Protein AF-A0A927ZGR2-F1 (afdb_monomer)

Radius of gyration: 15.53 Å; Cα contacts (8 Å, |Δi|>4): 329; chains: 1; bounding box: 38×46×36 Å

Sequence (164 aa):
MMWFKLKVDTVADLHFRVRDYGQNKKGDDWCVIDLAVKSDVIDYGLYNDEALEVYDVAKLEDALEKSLSGQNEEGIKIDPIEPYMVFEVFSKKVIHDIDYGAYMTWQVILWGDDGAPSESTINLSLYREDMEKLLAYLKYAKGEYPMDHPKVQKLIEEDNLYGD

Structure (mmCIF, N/CA/C/O backbone):
data_AF-A0A927ZGR2-F1
#
_entry.id   AF-A0A927ZGR2-F1
#
loop_
_atom_site.group_PDB
_atom_site.id
_atom_site.type_symbol
_atom_site.label_atom_id
_atom_site.label_alt_id
_atom_site.label_comp_id
_atom_site.label_asym_id
_atom_site.label_entity_id
_atom_site.label_seq_id
_atom_site.pdbx_PDB_ins_code
_atom_site.Cartn_x
_atom_site.Cartn_y
_atom_site.Cartn_z
_atom_site.occupancy
_atom_site.B_iso_or_equiv
_atom_site.auth_seq_id
_atom_site.auth_comp_id
_atom_site.auth_asym_id
_atom_site.auth_atom_id
_atom_site.pdbx_PDB_model_num
ATOM 1 N N . MET A 1 1 ? -4.767 -16.312 4.151 1.00 85.50 1 MET A N 1
ATOM 2 C CA . MET A 1 1 ? -4.565 -14.855 4.320 1.00 85.50 1 MET A CA 1
ATOM 3 C C . MET A 1 1 ? -4.810 -14.223 2.969 1.00 85.50 1 MET A C 1
ATOM 5 O O . MET A 1 1 ? -4.199 -14.659 1.995 1.00 85.50 1 MET A O 1
ATOM 9 N N . MET A 1 2 ? -5.719 -13.253 2.918 1.00 94.62 2 MET A N 1
ATOM 10 C CA . MET A 1 2 ? -6.256 -12.712 1.669 1.00 94.62 2 MET A CA 1
ATOM 11 C C . MET A 1 2 ? -5.286 -11.739 0.985 1.00 94.62 2 MET A C 1
ATOM 13 O O . MET A 1 2 ? -4.405 -11.153 1.622 1.00 94.62 2 MET A O 1
ATOM 17 N N . TRP A 1 3 ? -5.475 -11.558 -0.317 1.00 97.19 3 TRP A N 1
ATOM 18 C CA . TRP A 1 3 ? -4.773 -10.582 -1.141 1.00 97.19 3 TRP A CA 1
ATOM 19 C C . TRP A 1 3 ? -5.465 -9.228 -1.111 1.00 97.19 3 TRP A C 1
ATOM 21 O O . TRP A 1 3 ? -6.673 -9.138 -1.321 1.00 97.19 3 TRP A O 1
ATOM 31 N N . PHE A 1 4 ? -4.677 -8.177 -0.946 1.00 97.75 4 PHE A N 1
ATOM 32 C CA . PHE A 1 4 ? -5.070 -6.805 -1.211 1.00 97.75 4 PHE A CA 1
ATOM 33 C C . PHE A 1 4 ? -4.928 -6.489 -2.699 1.00 97.75 4 PHE A C 1
ATOM 35 O O . PHE A 1 4 ? -3.934 -6.868 -3.322 1.00 97.75 4 PHE A O 1
ATOM 42 N N . LYS A 1 5 ? -5.902 -5.778 -3.263 1.00 97.62 5 LYS A N 1
ATOM 43 C CA . LYS A 1 5 ? -5.913 -5.322 -4.655 1.00 97.62 5 LYS A CA 1
ATOM 44 C C . LYS A 1 5 ? -6.231 -3.836 -4.720 1.00 97.62 5 LYS A C 1
ATOM 46 O O . LYS A 1 5 ? -7.206 -3.390 -4.120 1.00 97.62 5 LYS A O 1
ATOM 51 N N . LEU A 1 6 ? -5.478 -3.088 -5.520 1.00 96.81 6 LEU A N 1
ATOM 52 C CA . LEU A 1 6 ? -5.781 -1.701 -5.873 1.00 96.81 6 LEU A CA 1
ATOM 53 C C . LEU A 1 6 ? -5.621 -1.469 -7.370 1.00 96.81 6 LEU A C 1
ATOM 55 O O . LEU A 1 6 ? -4.659 -1.935 -7.976 1.00 96.81 6 LEU A O 1
ATOM 59 N N . LYS A 1 7 ? -6.521 -0.663 -7.938 1.00 95.19 7 LYS A N 1
ATOM 60 C CA . LYS A 1 7 ? -6.336 -0.074 -9.264 1.00 95.19 7 LYS A CA 1
ATOM 61 C C . LYS A 1 7 ? -5.674 1.296 -9.106 1.00 95.19 7 LYS A C 1
ATOM 63 O O . LYS A 1 7 ? -6.356 2.290 -8.887 1.00 95.19 7 LYS A O 1
ATOM 68 N N . VAL A 1 8 ? -4.351 1.341 -9.210 1.00 91.12 8 VAL A N 1
ATOM 69 C CA . VAL A 1 8 ? -3.548 2.557 -9.024 1.00 91.12 8 VAL A CA 1
ATOM 70 C C . VAL A 1 8 ? -3.623 3.430 -10.276 1.00 91.12 8 VAL A C 1
ATOM 72 O O . VAL A 1 8 ? -3.363 2.961 -11.389 1.00 91.12 8 VAL A O 1
ATOM 75 N N . ASP A 1 9 ? -4.008 4.696 -10.092 1.00 83.44 9 ASP A N 1
ATOM 76 C CA . ASP A 1 9 ? -4.136 5.723 -11.139 1.00 83.44 9 ASP A CA 1
ATOM 77 C C . ASP A 1 9 ? -4.967 5.297 -12.359 1.00 83.44 9 ASP A C 1
ATOM 79 O O . ASP A 1 9 ? -4.809 5.843 -13.445 1.00 83.44 9 ASP A O 1
ATOM 83 N N . THR A 1 10 ? -5.856 4.308 -12.216 1.00 82.69 10 THR A N 1
ATOM 84 C CA . THR A 1 10 ? -6.588 3.646 -13.319 1.00 82.69 10 THR A CA 1
ATOM 85 C C . THR A 1 10 ? -5.713 2.909 -14.346 1.00 82.69 10 THR A C 1
ATOM 87 O O . THR A 1 10 ? -6.254 2.265 -15.244 1.00 82.69 10 THR A O 1
ATOM 90 N N . VAL A 1 11 ? -4.384 2.920 -14.190 1.00 88.81 11 VAL A N 1
ATOM 91 C CA . VAL A 1 11 ? -3.422 2.392 -15.175 1.00 88.81 11 VAL A CA 1
ATOM 92 C C . VAL A 1 11 ? -2.842 1.041 -14.758 1.00 88.81 11 VAL A C 1
ATOM 94 O O . VAL A 1 11 ? -2.616 0.189 -15.616 1.00 88.81 11 VAL A O 1
ATOM 97 N N . ALA A 1 12 ? -2.625 0.809 -13.462 1.00 93.50 12 ALA A N 1
ATOM 98 C CA . ALA A 1 12 ? -1.969 -0.402 -12.971 1.00 93.50 12 ALA A CA 1
ATOM 99 C C . ALA A 1 12 ? -2.809 -1.121 -11.911 1.00 93.50 12 ALA A C 1
ATOM 101 O O . ALA A 1 12 ? -3.479 -0.492 -11.099 1.00 93.50 12 ALA A O 1
ATOM 102 N N . ASP A 1 13 ? -2.768 -2.447 -11.925 1.00 96.12 13 ASP A N 1
ATOM 103 C CA . ASP A 1 13 ? -3.288 -3.307 -10.872 1.00 96.12 13 ASP A CA 1
ATOM 104 C C . ASP A 1 13 ? -2.140 -3.684 -9.932 1.00 96.12 13 ASP A C 1
ATOM 106 O O . ASP A 1 13 ? -1.181 -4.354 -10.324 1.00 96.12 13 ASP A O 1
ATOM 110 N N . LEU A 1 14 ? -2.239 -3.225 -8.690 1.00 96.94 14 LEU A N 1
ATOM 111 C CA . LEU A 1 14 ? -1.374 -3.609 -7.585 1.00 96.94 14 LEU A CA 1
ATOM 112 C C . LEU A 1 14 ? -2.053 -4.743 -6.821 1.00 96.94 14 LEU A C 1
ATOM 114 O O . LEU A 1 14 ? -3.178 -4.591 -6.350 1.00 96.94 14 LEU A O 1
ATOM 118 N N . HIS A 1 15 ? -1.341 -5.847 -6.648 1.00 97.50 15 HIS A N 1
ATOM 119 C CA . HIS A 1 15 ? -1.724 -6.947 -5.779 1.00 97.50 15 HIS A CA 1
ATOM 120 C C . HIS A 1 15 ? -0.667 -7.108 -4.700 1.00 97.50 15 HIS A C 1
ATOM 122 O O . HIS A 1 15 ? 0.519 -7.182 -5.005 1.00 97.50 15 HIS A O 1
ATOM 128 N N . PHE A 1 16 ? -1.083 -7.175 -3.445 1.00 96.94 16 PHE A N 1
ATOM 129 C CA . PHE A 1 16 ? -0.169 -7.249 -2.317 1.00 96.94 16 PHE A CA 1
ATOM 130 C C . PHE A 1 16 ? -0.706 -8.197 -1.258 1.00 96.94 16 PHE A C 1
ATOM 132 O O . PHE A 1 16 ? -1.911 -8.256 -1.015 1.00 96.94 16 PHE A O 1
ATOM 139 N N . ARG A 1 17 ? 0.178 -8.950 -0.617 1.00 96.00 17 ARG A N 1
ATOM 140 C CA . ARG A 1 17 ? -0.198 -9.844 0.464 1.00 96.00 17 ARG A CA 1
ATOM 141 C C . ARG A 1 17 ? 0.897 -9.929 1.513 1.00 96.00 17 ARG A C 1
ATOM 143 O O . ARG A 1 17 ? 2.021 -10.276 1.185 1.00 96.00 17 ARG A O 1
ATOM 150 N N . VAL A 1 18 ? 0.537 -9.696 2.772 1.00 94.44 18 VAL A N 1
ATOM 151 C CA . VAL A 1 18 ? 1.372 -9.954 3.952 1.00 94.44 18 VAL A CA 1
ATOM 152 C C . VAL A 1 18 ? 0.915 -11.261 4.589 1.00 94.44 18 VAL A C 1
ATOM 154 O O . VAL A 1 18 ? -0.270 -11.419 4.875 1.00 94.44 18 VAL A O 1
ATOM 157 N N . ARG A 1 19 ? 1.827 -12.206 4.815 1.00 92.00 19 ARG A N 1
ATOM 158 C CA . ARG A 1 19 ? 1.585 -13.490 5.489 1.00 92.00 19 ARG A CA 1
ATOM 159 C C . ARG A 1 19 ? 2.485 -13.631 6.711 1.00 92.00 19 ARG A C 1
ATOM 161 O O . ARG A 1 19 ? 3.538 -13.010 6.795 1.00 92.00 19 ARG A O 1
ATOM 168 N N . ASP A 1 20 ? 2.041 -14.469 7.645 1.00 89.62 20 ASP A N 1
ATOM 169 C CA . ASP A 1 20 ? 2.784 -14.872 8.845 1.00 89.62 20 ASP A CA 1
ATOM 170 C C . ASP A 1 20 ? 3.203 -13.721 9.786 1.00 89.62 20 ASP A C 1
ATOM 172 O O . ASP A 1 20 ? 4.111 -13.885 10.599 1.00 89.62 20 ASP A O 1
ATOM 176 N N . TYR A 1 21 ? 2.493 -12.582 9.749 1.00 89.12 21 TYR A N 1
ATOM 177 C CA . TYR A 1 21 ? 2.729 -11.452 10.656 1.00 89.12 21 TYR A CA 1
ATOM 178 C C . TYR A 1 21 ? 2.692 -11.897 12.127 1.00 89.12 21 TYR A C 1
ATOM 180 O O . TYR A 1 21 ? 1.663 -12.362 12.623 1.00 89.12 21 TYR A O 1
ATOM 188 N N . GLY A 1 22 ? 3.823 -11.761 12.826 1.00 83.44 22 GLY A N 1
ATOM 189 C CA . GLY A 1 22 ? 3.977 -12.137 14.237 1.00 83.44 22 GLY A CA 1
ATOM 190 C C . GLY A 1 22 ? 3.797 -13.633 14.526 1.00 83.44 22 GLY A C 1
ATOM 191 O O . GLY A 1 22 ? 3.649 -14.018 15.686 1.00 83.44 22 GLY A O 1
ATOM 192 N N . GLN A 1 23 ? 3.757 -14.479 13.492 1.00 76.50 23 GLN A N 1
ATOM 193 C CA . GLN A 1 23 ? 3.484 -15.916 13.598 1.00 76.50 23 GLN A CA 1
ATOM 194 C C . GLN A 1 23 ? 4.520 -16.775 12.867 1.00 76.50 23 GLN A C 1
ATOM 196 O O . GLN A 1 23 ? 4.282 -17.968 12.644 1.00 76.50 23 GLN A O 1
ATOM 201 N N . ASN A 1 24 ? 5.675 -16.212 12.503 1.00 66.75 24 ASN A N 1
ATOM 202 C CA . ASN A 1 24 ? 6.692 -16.983 11.810 1.00 66.75 24 ASN A CA 1
ATOM 203 C C . ASN A 1 24 ? 7.220 -18.114 12.711 1.00 66.75 24 ASN A C 1
ATOM 205 O O . ASN A 1 24 ? 7.715 -17.918 13.824 1.00 66.75 24 ASN A O 1
ATOM 209 N N . LYS A 1 25 ? 7.084 -19.350 12.220 1.00 60.03 25 LYS A N 1
ATOM 210 C CA . LYS A 1 25 ? 7.423 -20.580 12.955 1.00 60.03 25 LYS A CA 1
ATOM 211 C C . LYS A 1 25 ? 8.921 -20.723 13.220 1.00 60.03 25 LYS A C 1
ATOM 213 O O . LYS A 1 25 ? 9.300 -21.557 14.043 1.00 60.03 25 LYS A O 1
ATOM 218 N N . LYS A 1 26 ? 9.759 -19.953 12.521 1.00 64.81 26 LYS A N 1
ATOM 219 C CA . LYS A 1 26 ? 11.212 -19.918 12.719 1.00 64.81 26 LYS A CA 1
ATOM 220 C C . LYS A 1 26 ? 11.627 -19.081 13.935 1.00 64.81 26 LYS A C 1
ATOM 222 O O . LYS A 1 26 ? 12.780 -19.178 14.348 1.00 64.81 26 LYS A O 1
ATOM 227 N N . GLY A 1 27 ? 10.697 -18.334 14.542 1.00 65.44 27 GLY A N 1
AT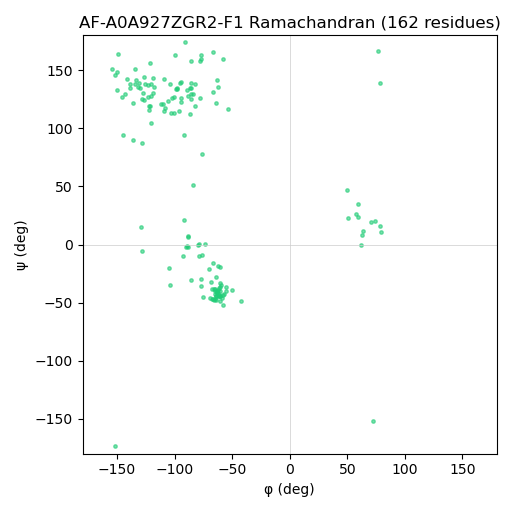OM 228 C CA . GLY A 1 27 ? 10.986 -17.445 15.669 1.00 65.44 27 GLY A CA 1
ATOM 229 C C . GLY A 1 27 ? 11.728 -16.172 15.261 1.00 65.44 27 GLY A C 1
ATOM 230 O O . GLY A 1 27 ? 12.378 -15.563 16.106 1.00 65.44 27 GLY A O 1
ATOM 231 N N . ASP A 1 28 ? 11.664 -15.812 13.981 1.00 78.38 28 ASP A N 1
ATOM 232 C CA . ASP A 1 28 ? 12.112 -14.531 13.454 1.00 78.38 28 ASP A CA 1
ATOM 233 C C . ASP A 1 28 ? 10.916 -13.580 13.264 1.00 78.38 28 ASP A C 1
ATOM 235 O O . ASP A 1 28 ? 9.752 -13.986 13.283 1.00 78.38 28 ASP A O 1
ATOM 239 N N . ASP A 1 29 ? 11.211 -12.289 13.125 1.00 86.88 29 ASP A N 1
ATOM 240 C CA . ASP A 1 29 ? 10.203 -11.233 13.001 1.00 86.88 29 ASP A CA 1
ATOM 241 C C . ASP A 1 29 ? 9.857 -10.941 11.529 1.00 86.88 29 ASP A C 1
ATOM 243 O O . ASP A 1 29 ? 9.340 -9.873 11.212 1.00 86.88 29 ASP A O 1
ATOM 247 N N . TRP A 1 30 ? 10.121 -11.878 10.613 1.00 89.44 30 TRP A N 1
ATOM 248 C CA . TRP A 1 30 ? 9.883 -11.695 9.180 1.00 89.44 30 TRP A CA 1
ATOM 249 C C . TRP A 1 30 ? 8.452 -12.041 8.781 1.00 89.44 30 TRP A C 1
ATOM 251 O O . TRP A 1 30 ? 7.919 -13.095 9.136 1.00 89.44 30 TRP A O 1
ATOM 261 N N . CYS A 1 31 ? 7.858 -11.170 7.971 1.00 90.31 31 CYS A N 1
ATOM 262 C CA . CYS A 1 31 ? 6.624 -11.423 7.246 1.00 90.31 31 CYS A CA 1
ATOM 263 C C . CYS A 1 31 ? 6.950 -11.916 5.833 1.00 90.31 31 CYS A C 1
ATOM 265 O O . CYS A 1 31 ? 7.829 -11.377 5.157 1.00 90.31 31 CYS A O 1
ATOM 267 N N . VAL A 1 32 ? 6.181 -12.891 5.351 1.00 90.50 32 VAL A N 1
ATOM 268 C CA . VAL A 1 32 ? 6.266 -13.334 3.956 1.00 90.50 32 VAL A CA 1
ATOM 269 C C . VAL A 1 32 ? 5.373 -12.444 3.105 1.00 90.50 32 VAL A C 1
ATOM 271 O O . VAL A 1 32 ? 4.173 -12.327 3.364 1.00 90.50 32 VAL A O 1
ATOM 274 N N . ILE A 1 33 ? 5.944 -11.845 2.070 1.00 91.19 33 ILE A N 1
ATOM 275 C CA . ILE A 1 33 ? 5.261 -10.922 1.176 1.00 91.19 33 ILE A CA 1
ATOM 276 C C . ILE A 1 33 ? 5.058 -11.556 -0.193 1.00 91.19 33 ILE A C 1
ATOM 278 O O . ILE A 1 33 ? 5.913 -12.264 -0.722 1.00 91.19 33 ILE A O 1
ATOM 282 N N . ASP A 1 34 ? 3.905 -11.263 -0.780 1.00 94.50 34 ASP A N 1
ATOM 283 C CA . ASP A 1 34 ? 3.727 -11.329 -2.219 1.00 94.50 34 ASP A CA 1
ATOM 284 C C . ASP A 1 34 ? 3.320 -9.955 -2.742 1.00 94.50 34 ASP A C 1
ATOM 286 O O . ASP A 1 34 ? 2.479 -9.276 -2.152 1.00 94.50 34 ASP A O 1
ATOM 290 N N . LEU A 1 35 ? 3.889 -9.559 -3.869 1.00 94.88 35 LEU A N 1
ATOM 291 C CA . LEU A 1 35 ? 3.626 -8.297 -4.538 1.00 94.88 35 LEU A CA 1
ATOM 292 C C . LEU A 1 35 ? 3.546 -8.560 -6.036 1.00 94.88 35 LEU A C 1
ATOM 294 O O . LEU A 1 35 ? 4.400 -9.237 -6.591 1.00 94.88 35 LEU A O 1
ATOM 298 N N . ALA A 1 36 ? 2.549 -8.005 -6.710 1.00 95.56 36 ALA A N 1
ATOM 299 C CA . ALA A 1 36 ? 2.508 -7.973 -8.159 1.00 95.56 36 ALA A CA 1
ATOM 300 C C . ALA A 1 36 ? 2.010 -6.617 -8.643 1.00 95.56 36 ALA A C 1
ATOM 302 O O . ALA A 1 36 ? 1.048 -6.072 -8.103 1.00 95.56 36 ALA A O 1
ATOM 303 N N . VAL A 1 37 ? 2.651 -6.097 -9.684 1.00 95.81 37 VAL A N 1
ATOM 304 C CA . VAL A 1 37 ? 2.218 -4.889 -10.382 1.00 95.81 37 VAL A CA 1
ATOM 305 C C . VAL A 1 37 ? 2.003 -5.247 -11.841 1.00 95.81 37 VAL A C 1
ATOM 307 O O . VAL A 1 37 ? 2.932 -5.691 -12.517 1.00 95.81 37 VAL A O 1
ATOM 310 N N . LYS A 1 38 ? 0.771 -5.069 -12.316 1.00 95.88 38 LYS A N 1
ATOM 311 C CA . LYS A 1 38 ? 0.361 -5.426 -13.675 1.00 95.88 38 LYS A CA 1
ATOM 312 C C . LYS A 1 38 ? -0.259 -4.234 -14.394 1.00 95.88 38 LYS A C 1
ATOM 314 O O . LYS A 1 38 ? -1.048 -3.492 -13.820 1.00 95.88 38 LYS A O 1
ATOM 319 N N . SER A 1 39 ? 0.077 -4.052 -15.659 1.00 93.94 39 SER A N 1
ATOM 320 C CA . SER A 1 39 ? -0.548 -3.108 -16.589 1.00 93.94 39 SER A CA 1
ATOM 321 C C . SER A 1 39 ? -0.408 -3.646 -18.015 1.00 93.94 39 SER A C 1
ATOM 323 O O . SER A 1 39 ? 0.104 -4.744 -18.220 1.00 93.94 39 SER A O 1
ATOM 325 N N . ASP A 1 40 ? -0.804 -2.867 -19.022 1.00 92.88 40 ASP A N 1
ATOM 326 C CA . ASP A 1 40 ? -0.615 -3.246 -20.430 1.00 92.88 40 ASP A CA 1
A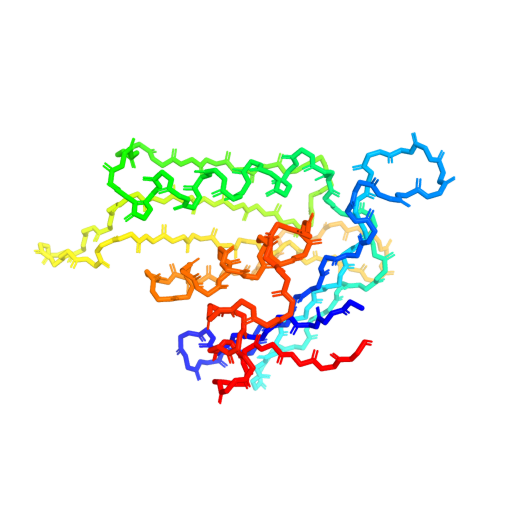TOM 327 C C . ASP A 1 40 ? 0.867 -3.397 -20.830 1.00 92.88 40 ASP A C 1
ATOM 329 O O . ASP A 1 40 ? 1.174 -4.003 -21.856 1.00 92.88 40 ASP A O 1
ATOM 333 N N . VAL A 1 41 ? 1.791 -2.824 -20.049 1.00 91.19 41 VAL A N 1
ATOM 334 C CA . VAL A 1 41 ? 3.231 -2.770 -20.367 1.00 91.19 41 VAL A CA 1
ATOM 335 C C . VAL A 1 41 ? 4.138 -3.263 -19.238 1.00 91.19 41 VAL A C 1
ATOM 337 O O . VAL A 1 41 ? 5.348 -3.351 -19.433 1.00 91.19 41 VAL A O 1
ATOM 340 N N . ILE A 1 42 ? 3.582 -3.583 -18.068 1.00 91.31 42 ILE A N 1
ATOM 341 C CA . ILE A 1 42 ? 4.317 -4.088 -16.903 1.00 91.31 42 ILE A CA 1
ATOM 342 C C . ILE A 1 42 ? 3.651 -5.384 -16.444 1.00 91.31 42 ILE A C 1
ATOM 344 O O . ILE A 1 42 ? 2.445 -5.413 -16.227 1.00 91.31 42 ILE A O 1
ATOM 348 N N . ASP A 1 43 ? 4.440 -6.436 -16.244 1.00 94.00 43 ASP A N 1
ATOM 349 C CA . ASP A 1 43 ? 4.030 -7.639 -15.516 1.00 94.00 43 ASP A CA 1
ATOM 350 C C . ASP A 1 43 ? 5.181 -8.030 -14.589 1.00 94.00 43 ASP A C 1
ATOM 352 O O . ASP A 1 43 ? 6.123 -8.709 -14.996 1.00 94.00 43 ASP A O 1
ATOM 356 N N . TYR A 1 44 ? 5.156 -7.495 -13.369 1.00 92.94 44 TYR A N 1
ATOM 357 C CA . TYR A 1 44 ? 6.187 -7.728 -12.363 1.00 92.94 44 TYR A CA 1
ATOM 358 C C . TYR A 1 44 ? 5.591 -8.398 -11.132 1.00 92.94 44 TYR A C 1
ATOM 360 O O . TYR A 1 44 ? 4.479 -8.060 -10.716 1.00 92.94 44 TYR A O 1
ATOM 368 N N . GLY A 1 45 ? 6.347 -9.311 -10.522 1.00 92.62 45 GLY A N 1
ATOM 369 C CA . GLY A 1 45 ? 5.947 -9.968 -9.289 1.00 92.62 45 GLY A CA 1
ATOM 370 C C . GLY A 1 45 ? 7.125 -10.411 -8.428 1.00 92.62 45 GLY A C 1
ATOM 371 O O . GLY A 1 45 ? 8.159 -10.824 -8.941 1.00 92.62 45 GLY A O 1
ATOM 372 N N . LEU A 1 46 ? 6.914 -10.336 -7.119 1.00 89.75 46 LEU A N 1
ATOM 373 C CA . LEU A 1 46 ? 7.764 -10.819 -6.037 1.00 89.75 46 LEU A CA 1
ATOM 374 C C . LEU A 1 46 ? 6.894 -11.774 -5.206 1.00 89.75 46 LEU A C 1
ATOM 376 O O . LEU A 1 46 ? 5.774 -11.404 -4.844 1.00 89.75 46 LEU A O 1
ATOM 380 N N . TYR A 1 47 ? 7.334 -13.006 -4.958 1.00 90.50 47 TYR A N 1
ATOM 381 C CA . TYR A 1 47 ? 6.457 -14.050 -4.417 1.00 90.50 47 TYR A CA 1
ATOM 382 C C . TYR A 1 47 ? 7.183 -14.958 -3.428 1.00 90.50 47 TYR A C 1
ATOM 384 O O . TYR A 1 47 ? 8.159 -15.616 -3.775 1.00 90.50 47 TYR A O 1
ATOM 392 N N . ASN A 1 48 ? 6.574 -15.144 -2.255 1.00 84.31 48 ASN A N 1
ATOM 393 C CA . ASN A 1 48 ? 7.123 -15.889 -1.118 1.00 84.31 48 ASN A CA 1
ATOM 394 C C . ASN A 1 48 ? 8.455 -15.332 -0.582 1.00 84.31 48 ASN A C 1
ATOM 396 O O . ASN A 1 48 ? 9.282 -16.110 -0.108 1.00 84.31 48 ASN A O 1
ATOM 400 N N . ASP A 1 49 ? 8.635 -14.013 -0.611 1.00 83.25 49 ASP A N 1
ATOM 401 C CA . ASP A 1 49 ? 9.858 -13.367 -0.132 1.00 83.25 49 ASP A CA 1
ATOM 402 C C . ASP A 1 49 ? 9.690 -12.842 1.301 1.00 83.25 49 ASP A C 1
ATOM 404 O O . ASP A 1 49 ? 8.680 -12.222 1.642 1.00 83.25 49 ASP A O 1
ATOM 408 N N . GLU A 1 50 ? 10.681 -13.089 2.159 1.00 80.69 50 GLU A N 1
ATOM 409 C CA . GLU A 1 50 ? 10.783 -12.498 3.501 1.00 80.69 50 GLU A CA 1
ATOM 410 C C . GLU A 1 50 ? 11.264 -11.044 3.343 1.00 80.69 50 GLU A C 1
ATOM 412 O O . GLU A 1 50 ? 12.444 -10.758 3.467 1.00 80.69 50 GLU A O 1
ATOM 417 N N . ALA A 1 51 ? 10.355 -10.139 2.960 1.00 84.06 51 ALA A N 1
ATOM 418 C CA . ALA A 1 51 ? 10.700 -8.784 2.504 1.00 84.06 51 ALA A CA 1
ATOM 419 C C . ALA A 1 51 ? 10.420 -7.668 3.524 1.00 84.06 51 ALA A C 1
ATOM 421 O O . ALA A 1 51 ? 10.950 -6.569 3.388 1.00 84.06 51 ALA A O 1
ATOM 422 N N . LEU A 1 52 ? 9.554 -7.913 4.509 1.00 90.88 52 LEU A N 1
ATOM 423 C CA . LEU A 1 52 ? 9.195 -6.933 5.537 1.00 90.88 52 LEU A CA 1
ATOM 424 C C . LEU A 1 52 ? 9.280 -7.586 6.909 1.00 90.88 52 LEU A C 1
ATOM 426 O O . LEU A 1 52 ? 8.748 -8.680 7.100 1.00 90.88 52 LEU A O 1
ATOM 430 N N . GLU A 1 53 ? 9.866 -6.899 7.883 1.00 92.19 53 GLU A N 1
ATOM 431 C CA . GLU A 1 53 ? 9.730 -7.304 9.277 1.00 92.19 53 GLU A CA 1
ATOM 432 C C . GLU A 1 53 ? 8.350 -6.897 9.828 1.00 92.19 53 GLU A C 1
ATOM 434 O O . GLU A 1 53 ? 7.683 -5.977 9.343 1.00 92.19 53 GLU A O 1
ATOM 439 N N . VAL A 1 54 ? 7.921 -7.550 10.908 1.00 93.44 54 VAL A N 1
ATOM 440 C CA . VAL A 1 54 ? 6.749 -7.176 11.716 1.00 93.44 54 VAL A CA 1
ATOM 441 C C . VAL A 1 54 ? 6.812 -5.692 12.089 1.00 93.44 54 VAL A C 1
ATOM 443 O O . VAL A 1 54 ? 5.798 -4.989 12.052 1.00 93.44 54 VAL A O 1
ATOM 446 N N . TYR A 1 55 ? 8.014 -5.199 12.399 1.00 92.31 55 TYR A N 1
ATOM 447 C CA . TYR A 1 55 ? 8.254 -3.791 12.684 1.00 92.31 55 TYR A CA 1
ATOM 448 C C . TYR A 1 55 ? 7.974 -2.881 11.478 1.00 92.31 55 TYR A C 1
ATOM 450 O O . TYR A 1 55 ? 7.348 -1.836 11.656 1.00 92.31 55 TYR A O 1
ATOM 458 N N . ASP A 1 56 ? 8.362 -3.272 10.261 1.00 95.00 56 ASP A N 1
ATOM 459 C CA . ASP A 1 56 ? 8.130 -2.474 9.049 1.00 95.00 56 ASP A CA 1
ATOM 460 C C . ASP A 1 56 ? 6.638 -2.331 8.749 1.00 95.00 56 ASP A C 1
ATOM 462 O O . ASP A 1 56 ? 6.154 -1.233 8.465 1.00 95.00 56 ASP A O 1
ATOM 466 N N . VAL A 1 57 ? 5.885 -3.426 8.887 1.00 95.50 57 VAL A N 1
ATOM 467 C CA . VAL A 1 57 ? 4.426 -3.433 8.707 1.00 95.50 57 VAL A CA 1
ATOM 468 C C . VAL A 1 57 ? 3.743 -2.532 9.743 1.00 95.50 57 VAL A C 1
ATOM 470 O O . VAL A 1 57 ? 2.879 -1.727 9.389 1.00 95.50 57 VAL A O 1
ATOM 473 N N . ALA A 1 58 ? 4.150 -2.613 11.014 1.00 95.75 58 ALA A N 1
ATOM 474 C CA . ALA A 1 58 ? 3.616 -1.755 12.072 1.00 95.75 58 ALA A CA 1
ATOM 475 C C . ALA A 1 58 ? 3.977 -0.273 11.864 1.00 95.75 58 ALA A C 1
ATOM 477 O O . ALA A 1 58 ? 3.152 0.610 12.102 1.00 95.75 58 ALA A O 1
ATOM 478 N N . LYS A 1 59 ? 5.194 0.010 11.387 1.00 96.12 59 LYS A N 1
ATOM 479 C CA . LYS A 1 59 ? 5.650 1.368 11.071 1.00 96.12 59 LYS A CA 1
ATOM 480 C C . LYS A 1 59 ? 4.890 1.956 9.881 1.00 96.12 59 LYS A C 1
ATOM 482 O O . LYS A 1 59 ? 4.563 3.141 9.907 1.00 96.12 59 LYS A O 1
ATOM 487 N N . LEU A 1 60 ? 4.580 1.146 8.866 1.00 97.31 60 LEU A N 1
ATOM 488 C CA . LEU A 1 60 ? 3.748 1.559 7.734 1.00 97.31 60 LEU A CA 1
ATOM 489 C C . LEU A 1 60 ? 2.330 1.906 8.165 1.00 97.31 60 LEU A C 1
ATOM 491 O O . LEU A 1 60 ? 1.816 2.950 7.769 1.00 97.31 60 LEU A O 1
ATOM 495 N N . GLU A 1 61 ? 1.722 1.092 9.020 1.00 97.50 61 GLU A N 1
ATOM 496 C CA . GLU A 1 61 ? 0.418 1.415 9.591 1.00 97.50 61 GLU A CA 1
ATOM 497 C C . GLU A 1 61 ? 0.427 2.751 10.349 1.00 97.50 61 GLU A C 1
ATOM 499 O O . GLU A 1 61 ? -0.389 3.623 10.053 1.00 97.50 61 GLU A O 1
ATOM 504 N N . ASP A 1 62 ? 1.363 2.941 11.282 1.00 96.94 62 ASP A N 1
ATOM 505 C CA . ASP A 1 62 ? 1.477 4.176 12.071 1.00 96.94 62 ASP A CA 1
ATOM 506 C C . ASP A 1 62 ? 1.725 5.404 11.175 1.00 96.94 62 ASP A C 1
ATOM 508 O O . ASP A 1 62 ? 1.120 6.464 11.366 1.00 96.94 62 ASP A O 1
ATOM 512 N N . ALA A 1 63 ? 2.557 5.261 10.138 1.00 96.81 63 ALA A N 1
ATOM 513 C CA . ALA A 1 63 ? 2.801 6.322 9.167 1.00 96.81 63 ALA A CA 1
ATOM 514 C C . ALA A 1 63 ? 1.537 6.694 8.379 1.00 96.81 63 ALA A C 1
ATOM 516 O O . ALA A 1 63 ? 1.280 7.886 8.165 1.00 96.81 63 ALA A O 1
ATOM 517 N N . LEU A 1 64 ? 0.731 5.704 7.981 1.00 97.50 64 LEU A N 1
ATOM 518 C CA . LEU A 1 64 ? -0.554 5.920 7.314 1.00 97.50 64 LEU A CA 1
ATOM 519 C C . LEU A 1 64 ? -1.544 6.619 8.251 1.00 97.50 64 LEU A C 1
ATOM 521 O O . LEU A 1 64 ? -2.147 7.611 7.847 1.00 97.50 64 LEU A O 1
ATOM 525 N N . GLU A 1 65 ? -1.681 6.173 9.502 1.00 96.69 65 GLU A N 1
ATOM 526 C CA . GLU A 1 65 ? -2.584 6.788 10.486 1.00 96.69 65 GLU A CA 1
ATOM 527 C C . GLU A 1 65 ? -2.228 8.253 10.764 1.00 96.69 65 GLU A C 1
ATOM 529 O O . GLU A 1 65 ? -3.091 9.138 10.690 1.00 96.69 65 GLU A O 1
ATOM 534 N N . LYS A 1 66 ? -0.948 8.538 11.027 1.00 95.00 66 LYS A N 1
ATOM 535 C CA . LYS A 1 66 ? -0.456 9.908 11.239 1.00 95.00 66 LYS A CA 1
ATOM 536 C C . LYS A 1 66 ? -0.672 10.774 10.009 1.00 95.00 66 LYS A C 1
ATOM 538 O O . LYS A 1 66 ? -1.157 11.900 10.115 1.00 95.00 66 LYS A O 1
ATOM 543 N N . SER A 1 67 ? -0.368 10.243 8.828 1.00 94.75 67 SER A N 1
ATOM 544 C CA . SER A 1 67 ? -0.496 11.013 7.595 1.00 94.75 67 SER A CA 1
ATOM 545 C C . SER A 1 67 ? -1.957 11.318 7.267 1.00 94.75 67 SER A C 1
ATOM 547 O O . SER A 1 67 ? -2.301 12.480 7.040 1.00 94.75 67 SER A O 1
ATOM 549 N N . LEU A 1 68 ? -2.839 10.316 7.349 1.00 95.38 68 LEU A N 1
ATOM 550 C CA . LEU A 1 68 ? -4.278 10.445 7.098 1.00 95.38 68 LEU A CA 1
ATOM 551 C C . LEU A 1 68 ? -4.987 11.357 8.106 1.00 95.38 68 LEU A C 1
ATOM 553 O O . LEU A 1 68 ? -5.991 11.977 7.740 1.00 95.38 68 LEU A O 1
ATOM 557 N N . SER A 1 69 ? -4.470 11.470 9.333 1.00 94.19 69 SER A N 1
ATOM 558 C CA . SER A 1 69 ? -4.977 12.377 10.374 1.00 94.19 69 SER A CA 1
ATOM 559 C C . SER A 1 69 ? -4.364 13.785 10.346 1.00 94.19 69 SER A C 1
ATOM 561 O O . SER A 1 69 ? -4.773 14.638 11.131 1.00 94.19 69 SER A O 1
ATOM 563 N N . GLY A 1 70 ? -3.421 14.056 9.437 1.00 89.81 70 GLY A N 1
ATOM 564 C CA . GLY A 1 70 ? -2.771 15.366 9.316 1.00 89.81 70 GLY A CA 1
ATOM 565 C C . GLY A 1 70 ? -1.679 15.634 10.358 1.00 89.81 70 GLY A C 1
ATOM 566 O O . GLY A 1 70 ? -1.303 16.783 10.556 1.00 89.81 70 GLY A O 1
ATOM 567 N N . GLN A 1 71 ? -1.185 14.601 11.045 1.00 86.00 71 GLN A N 1
ATOM 568 C CA . GLN A 1 71 ? -0.212 14.720 12.137 1.00 86.00 71 GLN A CA 1
ATOM 569 C C . GLN A 1 71 ? 1.257 14.707 11.672 1.00 86.00 71 GLN A C 1
ATOM 571 O O . GLN A 1 71 ? 2.150 14.653 12.517 1.00 86.00 71 GLN A O 1
ATOM 576 N N . ASN A 1 72 ? 1.537 14.740 10.363 1.00 74.25 72 ASN A N 1
A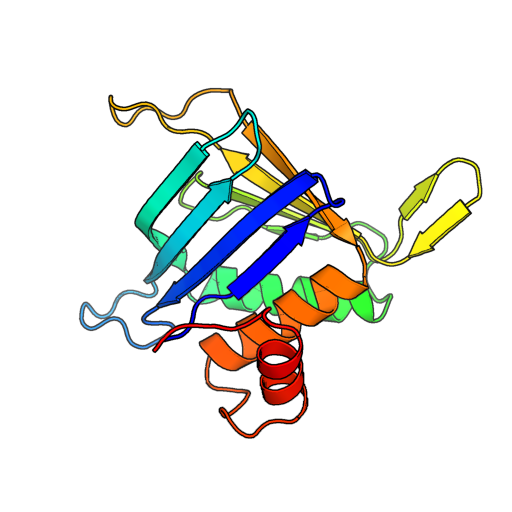TOM 577 C CA . ASN A 1 72 ? 2.896 14.637 9.832 1.00 74.25 72 ASN A CA 1
ATOM 578 C C . ASN A 1 72 ? 3.138 15.494 8.572 1.00 74.25 72 ASN A C 1
ATOM 580 O O . ASN A 1 72 ? 2.915 15.054 7.441 1.00 74.25 72 ASN A O 1
ATOM 584 N N . GLU A 1 73 ? 3.655 16.708 8.762 1.00 68.31 73 GLU A N 1
ATOM 585 C CA . GLU A 1 73 ? 3.942 17.629 7.653 1.00 68.31 73 GLU A CA 1
ATOM 586 C C . GLU A 1 73 ? 5.218 17.277 6.866 1.00 68.31 73 GLU A C 1
ATOM 588 O O . GLU A 1 73 ? 5.267 17.536 5.667 1.00 68.31 73 GLU A O 1
ATOM 593 N N . GLU A 1 74 ? 6.227 16.664 7.497 1.00 76.75 74 GLU A N 1
ATOM 594 C CA . GLU A 1 74 ? 7.562 16.476 6.893 1.00 76.75 74 GLU A CA 1
ATOM 595 C C . GLU A 1 74 ? 7.729 15.168 6.098 1.00 76.75 74 GLU A C 1
ATOM 597 O O . GLU A 1 74 ? 8.756 14.958 5.457 1.00 76.75 74 GLU A O 1
ATOM 602 N N . GLY A 1 75 ? 6.701 14.319 6.062 1.00 86.12 75 GLY A N 1
ATOM 603 C CA . GLY A 1 75 ? 6.755 13.025 5.386 1.00 86.12 75 GLY A CA 1
ATOM 604 C C . GLY A 1 75 ? 7.498 11.960 6.206 1.00 86.12 75 GLY A C 1
ATOM 605 O O . GLY A 1 75 ? 8.506 12.226 6.852 1.00 86.12 75 GLY A O 1
ATOM 606 N N . ILE A 1 76 ? 6.982 10.730 6.235 1.00 94.31 76 ILE A N 1
ATOM 607 C CA . ILE A 1 76 ? 7.622 9.581 6.896 1.00 94.31 76 ILE A CA 1
ATOM 608 C C . ILE A 1 76 ? 8.147 8.637 5.820 1.00 94.31 76 ILE A C 1
ATOM 610 O O . ILE A 1 76 ? 7.358 8.068 5.066 1.00 94.31 76 ILE A O 1
ATOM 614 N N . LYS A 1 77 ? 9.470 8.440 5.789 1.00 96.06 77 LYS A N 1
ATOM 615 C CA . LYS A 1 77 ? 10.122 7.407 4.977 1.00 96.06 77 LYS A CA 1
ATOM 616 C C . LYS A 1 77 ? 10.229 6.092 5.752 1.00 96.06 77 LYS A C 1
ATOM 618 O O . LYS A 1 77 ? 10.667 6.059 6.910 1.00 96.06 77 LYS A O 1
ATOM 623 N N . ILE A 1 78 ? 9.862 5.003 5.093 1.00 96.00 78 ILE A N 1
ATOM 624 C CA . ILE A 1 78 ? 10.021 3.631 5.565 1.00 96.00 78 ILE A CA 1
ATOM 625 C C . ILE A 1 78 ? 10.871 2.906 4.535 1.00 96.00 78 ILE A C 1
ATOM 627 O O . ILE A 1 78 ? 10.512 2.826 3.362 1.00 96.00 78 ILE A O 1
ATOM 631 N N . ASP A 1 79 ? 12.015 2.435 5.006 1.00 94.31 79 ASP A N 1
ATOM 632 C CA . ASP A 1 79 ? 13.081 1.832 4.220 1.00 94.31 79 ASP A CA 1
ATOM 633 C C . ASP A 1 79 ? 13.397 0.488 4.897 1.00 94.31 79 ASP A C 1
ATOM 635 O O . ASP A 1 79 ? 14.151 0.476 5.878 1.00 94.31 79 ASP A O 1
ATOM 639 N N . PRO A 1 80 ? 12.683 -0.590 4.518 1.00 92.44 80 PRO A N 1
ATOM 640 C CA . PRO A 1 80 ? 12.900 -1.933 5.046 1.00 92.44 80 PRO A CA 1
ATOM 641 C C . PRO A 1 80 ? 14.336 -2.410 4.816 1.00 92.44 80 PRO A C 1
ATOM 643 O O . PRO A 1 80 ? 15.038 -1.919 3.933 1.00 92.44 80 PRO A O 1
ATOM 646 N N . IL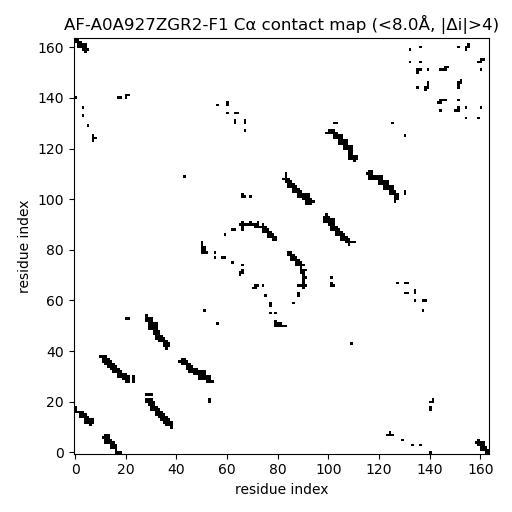E A 1 81 ? 14.772 -3.401 5.598 1.00 87.81 81 ILE A N 1
ATOM 647 C CA . ILE A 1 81 ? 16.120 -3.981 5.463 1.00 87.81 81 ILE A CA 1
ATOM 648 C C . ILE A 1 81 ? 16.308 -4.610 4.080 1.00 87.81 81 ILE A C 1
ATOM 650 O O . ILE A 1 81 ? 17.361 -4.438 3.464 1.00 87.81 81 ILE A O 1
ATOM 654 N N . GLU A 1 82 ? 15.290 -5.324 3.601 1.00 85.69 82 GLU A N 1
ATOM 655 C CA . GLU A 1 82 ? 15.295 -5.901 2.265 1.00 85.69 82 GLU A CA 1
ATOM 656 C C . GLU A 1 82 ? 14.886 -4.846 1.226 1.00 85.69 82 GLU A C 1
ATOM 658 O O . GLU A 1 82 ? 13.761 -4.330 1.275 1.00 85.69 82 GLU A O 1
ATOM 663 N N . PRO A 1 83 ? 15.755 -4.518 0.250 1.00 84.25 83 PRO A N 1
ATOM 664 C CA . PRO A 1 83 ? 15.547 -3.388 -0.645 1.00 84.25 83 PRO A CA 1
ATOM 665 C C . PRO A 1 83 ? 14.644 -3.772 -1.825 1.00 8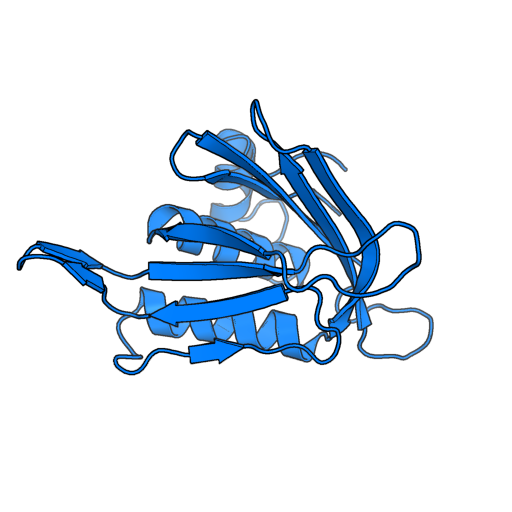4.25 83 PRO A C 1
ATOM 667 O O . PRO A 1 83 ? 14.972 -3.558 -2.992 1.00 84.25 83 PRO A O 1
ATOM 670 N N . TYR A 1 84 ? 13.487 -4.364 -1.533 1.00 89.31 84 TYR A N 1
ATOM 671 C CA . TYR A 1 84 ? 12.442 -4.629 -2.522 1.00 89.31 84 TYR A CA 1
ATOM 672 C C . TYR A 1 84 ? 11.517 -3.435 -2.704 1.00 89.31 84 TYR A C 1
ATOM 674 O O . TYR A 1 84 ? 10.954 -3.239 -3.783 1.00 89.31 84 TYR A O 1
ATOM 682 N N . MET A 1 85 ? 11.321 -2.644 -1.651 1.00 92.75 85 MET A N 1
ATOM 683 C CA . MET A 1 85 ? 10.375 -1.542 -1.676 1.00 92.75 85 MET A CA 1
ATOM 684 C C . MET A 1 85 ? 10.723 -0.449 -0.681 1.00 92.75 85 MET A C 1
ATOM 686 O O . MET A 1 85 ? 11.275 -0.718 0.375 1.00 92.75 85 MET A O 1
ATOM 690 N N . VAL A 1 86 ? 10.340 0.778 -1.012 1.00 95.69 86 VAL A N 1
ATOM 691 C CA . VAL A 1 86 ? 10.462 1.954 -0.149 1.00 95.69 86 VAL A CA 1
ATOM 692 C C . VAL A 1 86 ? 9.122 2.671 -0.136 1.00 95.69 86 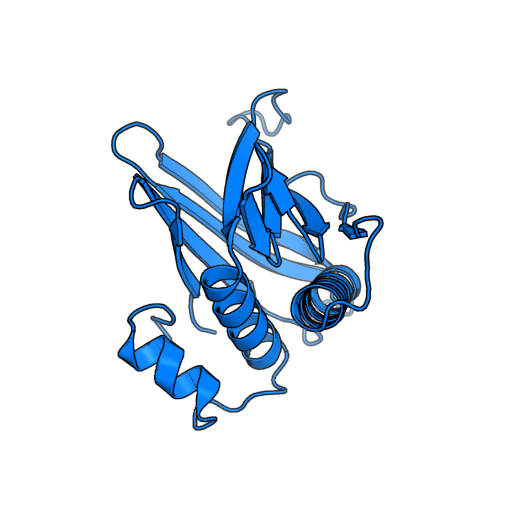VAL A C 1
ATOM 694 O O . VAL A 1 86 ? 8.471 2.817 -1.175 1.00 95.69 86 VAL A O 1
ATOM 697 N N . PHE A 1 87 ? 8.717 3.143 1.037 1.00 96.62 87 PHE A N 1
ATOM 698 C CA . PHE A 1 87 ? 7.482 3.896 1.210 1.00 96.62 87 PHE A CA 1
ATOM 699 C C . PHE A 1 87 ? 7.790 5.303 1.709 1.00 96.62 87 PHE A C 1
ATOM 701 O O . PHE A 1 87 ? 8.564 5.470 2.653 1.00 96.62 87 PHE A O 1
ATOM 708 N N . GLU A 1 88 ? 7.143 6.315 1.139 1.00 96.31 88 GLU A N 1
ATOM 709 C CA . GLU A 1 88 ? 7.148 7.668 1.695 1.00 96.31 88 GLU A CA 1
ATOM 710 C C . GLU A 1 88 ? 5.714 8.166 1.825 1.00 96.31 88 GLU A C 1
ATOM 712 O O . GLU A 1 88 ? 4.947 8.155 0.863 1.00 96.31 88 GLU A O 1
ATOM 717 N N . VAL A 1 89 ? 5.336 8.579 3.032 1.00 95.88 89 VAL A N 1
ATOM 718 C CA . VAL A 1 89 ? 3.954 8.930 3.376 1.00 95.88 89 VAL A CA 1
ATOM 719 C C . VAL A 1 89 ? 3.889 10.377 3.846 1.00 95.88 89 VAL A C 1
ATOM 721 O O . VAL A 1 89 ? 4.610 10.756 4.763 1.00 95.88 89 VAL A O 1
ATOM 724 N N . PHE A 1 90 ? 3.008 11.179 3.256 1.00 93.75 90 PHE A N 1
ATOM 725 C CA . PHE A 1 90 ? 2.884 12.618 3.491 1.00 93.75 90 PHE A CA 1
ATOM 726 C C . PHE A 1 90 ? 1.460 12.961 3.946 1.00 93.75 90 PHE A C 1
ATOM 728 O O . PHE A 1 90 ? 0.486 12.487 3.355 1.00 93.75 90 PHE A O 1
ATOM 735 N N . SER A 1 91 ? 1.297 13.839 4.948 1.00 92.88 91 SER A N 1
ATOM 736 C CA . SER A 1 91 ? -0.038 14.346 5.322 1.00 92.88 91 SER A CA 1
ATOM 737 C C . SER A 1 91 ? -0.649 15.281 4.283 1.00 92.88 91 SER A C 1
ATOM 739 O O . SER A 1 91 ? -1.864 15.489 4.295 1.00 92.88 91 SER A O 1
ATOM 741 N N . LYS A 1 92 ? 0.174 15.874 3.414 1.00 88.19 92 LYS A N 1
ATOM 742 C CA . LYS A 1 92 ? -0.269 16.893 2.469 1.00 88.19 92 LYS A CA 1
ATOM 743 C C . LYS A 1 92 ? 0.564 16.888 1.193 1.00 88.19 92 LYS A C 1
ATOM 745 O O . LYS A 1 92 ? 1.789 16.940 1.250 1.00 88.19 92 LYS A O 1
ATOM 750 N N . LYS A 1 93 ? -0.111 16.928 0.045 1.00 82.44 93 LYS A N 1
ATOM 751 C CA . LYS A 1 93 ? 0.481 17.165 -1.274 1.00 82.44 93 LYS A CA 1
ATOM 752 C C . LYS A 1 93 ? -0.182 18.377 -1.915 1.00 82.44 93 LYS A C 1
ATOM 754 O O . LYS A 1 93 ? -1.367 18.341 -2.230 1.00 82.44 93 LYS A O 1
ATOM 759 N N . VAL A 1 94 ? 0.595 19.437 -2.134 1.00 82.56 94 VAL A N 1
ATOM 760 C CA . VAL A 1 94 ? 0.140 20.646 -2.836 1.00 82.56 94 VAL A CA 1
ATOM 761 C C . VAL A 1 94 ? 0.864 20.753 -4.171 1.00 82.56 94 VAL A C 1
ATOM 763 O O . VAL A 1 94 ? 2.091 20.818 -4.204 1.00 82.56 94 VAL A O 1
ATOM 766 N N . ILE A 1 95 ? 0.113 20.781 -5.272 1.00 79.38 95 ILE A N 1
ATOM 767 C CA . ILE A 1 95 ? 0.647 21.021 -6.621 1.00 79.38 95 ILE A CA 1
ATOM 768 C C . ILE A 1 95 ? -0.146 22.169 -7.239 1.00 79.38 95 ILE A C 1
ATOM 770 O O . ILE A 1 95 ? -1.365 22.079 -7.334 1.00 79.38 95 ILE A O 1
ATOM 774 N N . HIS A 1 96 ? 0.540 23.228 -7.684 1.00 86.06 96 HIS A N 1
ATOM 775 C CA . HIS A 1 96 ? -0.086 24.411 -8.298 1.00 86.06 96 HIS A CA 1
ATOM 776 C C . HIS A 1 96 ? -1.257 24.975 -7.470 1.00 86.06 96 HIS A C 1
ATOM 778 O O . HIS A 1 96 ? -2.339 25.212 -8.000 1.00 86.06 96 HIS A O 1
ATOM 784 N N . ASP A 1 97 ? -1.043 25.133 -6.159 1.00 85.00 97 ASP A N 1
ATOM 785 C CA . ASP A 1 97 ? -2.033 25.608 -5.178 1.00 85.00 97 ASP A CA 1
ATOM 786 C C . ASP A 1 97 ? -3.273 24.710 -4.988 1.00 85.00 97 ASP A C 1
ATOM 788 O O . ASP A 1 97 ? -4.197 25.071 -4.259 1.00 85.00 97 ASP A O 1
ATOM 792 N N . ILE A 1 98 ? -3.287 23.513 -5.581 1.00 82.31 98 ILE A N 1
ATOM 793 C CA . ILE A 1 98 ? -4.318 22.496 -5.361 1.00 82.31 98 ILE A CA 1
ATOM 794 C C . ILE A 1 98 ? -3.833 21.537 -4.275 1.00 82.31 98 ILE A C 1
ATOM 796 O O . ILE A 1 98 ? -2.772 20.924 -4.406 1.00 82.31 98 ILE A O 1
ATOM 800 N N . ASP A 1 99 ? -4.622 21.412 -3.209 1.00 86.12 99 ASP A N 1
ATOM 801 C CA . ASP A 1 99 ? -4.396 20.458 -2.125 1.00 86.12 99 ASP A CA 1
ATOM 802 C C . ASP A 1 99 ? -5.027 19.106 -2.474 1.00 86.12 99 ASP A C 1
ATOM 804 O O . ASP A 1 99 ? -6.248 18.971 -2.550 1.00 86.12 99 ASP A O 1
ATOM 808 N N . TYR A 1 100 ? -4.177 18.107 -2.693 1.00 80.56 100 TYR A N 1
ATOM 809 C CA . TYR A 1 100 ? -4.573 16.724 -2.955 1.00 80.56 100 TYR A CA 1
ATOM 810 C C . TYR A 1 100 ? -4.719 15.912 -1.658 1.00 80.56 100 TYR A C 1
ATOM 812 O O . TYR A 1 100 ? -5.082 14.737 -1.703 1.00 80.56 100 TYR A O 1
ATOM 820 N N . GLY A 1 101 ? -4.460 16.525 -0.499 1.00 89.62 101 GLY A N 1
ATOM 821 C CA . GLY A 1 101 ? -4.513 15.880 0.803 1.00 89.62 101 GLY A CA 1
ATOM 822 C C . GLY A 1 101 ? -3.355 14.911 1.034 1.00 89.62 101 GLY A C 1
ATOM 823 O O . GLY A 1 101 ? -2.256 15.088 0.505 1.00 89.62 101 GLY A O 1
ATOM 824 N N . ALA A 1 102 ? -3.611 13.902 1.869 1.00 93.12 102 ALA A N 1
ATOM 825 C CA . ALA A 1 102 ? -2.640 12.868 2.195 1.00 93.12 102 ALA A CA 1
ATOM 826 C C . ALA A 1 102 ? -2.270 12.056 0.950 1.00 93.12 102 ALA A C 1
ATOM 828 O O . ALA A 1 102 ? -3.118 11.766 0.100 1.00 93.12 102 ALA A O 1
ATOM 829 N N . TYR A 1 103 ? -0.994 11.710 0.860 1.00 93.31 103 TYR A N 1
ATOM 830 C CA . TYR A 1 103 ? -0.414 11.078 -0.311 1.00 93.31 103 TYR A CA 1
ATOM 831 C C . TYR A 1 103 ? 0.742 10.169 0.088 1.00 93.31 103 TYR A C 1
ATOM 833 O O . TYR A 1 103 ? 1.473 10.464 1.032 1.00 93.31 103 TYR A O 1
ATOM 841 N N . MET A 1 104 ? 0.933 9.093 -0.663 1.00 95.19 104 MET A N 1
ATOM 842 C CA . MET A 1 104 ? 2.006 8.136 -0.462 1.00 95.19 104 MET A CA 1
ATOM 843 C C . MET A 1 104 ? 2.677 7.794 -1.791 1.00 95.19 104 MET A C 1
ATOM 845 O O . MET A 1 104 ? 2.002 7.573 -2.797 1.00 95.19 104 MET A O 1
ATOM 849 N N . THR A 1 105 ? 4.006 7.711 -1.787 1.00 95.25 105 THR A N 1
ATOM 850 C CA . THR A 1 105 ? 4.764 7.004 -2.822 1.00 95.25 105 THR A CA 1
ATOM 851 C C . THR A 1 105 ? 5.123 5.617 -2.318 1.00 95.25 105 THR A C 1
ATOM 853 O O . THR A 1 105 ? 5.581 5.434 -1.189 1.00 95.25 105 THR A O 1
ATOM 856 N N . TRP A 1 106 ? 4.916 4.626 -3.174 1.00 96.56 106 TRP A N 1
ATOM 857 C CA . TRP A 1 106 ? 5.401 3.271 -2.980 1.00 96.56 106 TRP A CA 1
ATOM 858 C C . TRP A 1 106 ? 6.310 2.931 -4.149 1.00 96.56 106 TRP A C 1
ATOM 860 O O . TRP A 1 106 ? 5.862 2.693 -5.270 1.00 96.56 106 TRP A O 1
ATOM 870 N N . GLN A 1 107 ? 7.605 2.939 -3.877 1.00 95.69 107 GLN A N 1
ATOM 871 C CA . GLN A 1 107 ? 8.623 2.528 -4.820 1.00 95.69 107 GLN A CA 1
ATOM 872 C C . GLN A 1 107 ? 8.855 1.024 -4.696 1.00 95.69 107 GLN A C 1
ATOM 874 O O . GLN A 1 107 ? 9.105 0.526 -3.605 1.00 95.69 107 GLN A O 1
ATOM 879 N N . VAL A 1 108 ? 8.790 0.314 -5.815 1.00 94.25 108 VAL A N 1
ATOM 880 C CA . VAL A 1 108 ? 9.129 -1.105 -5.945 1.00 94.25 108 VAL A CA 1
ATOM 881 C C . VAL A 1 108 ? 10.406 -1.194 -6.764 1.00 94.25 108 VAL A C 1
ATOM 883 O O . VAL A 1 108 ? 10.448 -0.710 -7.897 1.00 94.25 108 VAL A O 1
ATOM 886 N N . ILE A 1 109 ? 11.448 -1.786 -6.194 1.00 92.69 109 ILE A N 1
ATOM 887 C CA . ILE A 1 109 ? 12.736 -1.991 -6.856 1.00 92.69 109 ILE A CA 1
ATOM 888 C C . ILE A 1 109 ? 12.650 -3.290 -7.655 1.00 92.69 109 ILE A C 1
ATOM 890 O O . ILE A 1 109 ? 12.206 -4.317 -7.138 1.00 92.69 109 ILE A O 1
ATOM 894 N N . LEU A 1 110 ? 13.024 -3.233 -8.935 1.00 90.56 110 LEU A N 1
ATOM 895 C CA . LEU A 1 110 ? 12.969 -4.390 -9.823 1.00 90.56 110 LEU A CA 1
ATOM 896 C C . LEU A 1 110 ? 14.224 -5.237 -9.654 1.00 90.56 110 LEU A C 1
ATOM 898 O O . LEU A 1 110 ? 15.339 -4.723 -9.762 1.00 90.56 110 LEU A O 1
ATOM 902 N N . TRP A 1 111 ? 14.038 -6.535 -9.449 1.00 86.62 111 TRP A N 1
ATOM 903 C CA . TRP A 1 111 ? 15.124 -7.505 -9.374 1.00 86.62 111 TRP A CA 1
ATOM 904 C C . TRP A 1 111 ? 15.205 -8.312 -10.665 1.00 86.62 111 TRP A C 1
ATOM 906 O O . TRP A 1 111 ? 14.183 -8.667 -11.254 1.00 86.62 111 TRP A O 1
ATOM 916 N N . GLY A 1 112 ? 16.431 -8.539 -11.133 1.00 80.25 112 GLY A N 1
ATOM 917 C CA . GLY A 1 112 ? 16.694 -9.376 -12.297 1.00 80.25 112 GLY A CA 1
ATOM 918 C C . GLY A 1 112 ? 16.592 -10.863 -11.969 1.00 80.25 112 GLY A C 1
ATOM 919 O O . GLY A 1 112 ? 16.685 -11.273 -10.812 1.00 80.25 112 GLY A O 1
ATOM 920 N N . ASP A 1 113 ? 16.474 -11.688 -13.010 1.00 79.12 113 ASP A N 1
ATOM 921 C CA . ASP A 1 113 ? 16.482 -13.155 -12.890 1.00 79.12 113 ASP A CA 1
ATOM 922 C C . ASP A 1 113 ? 17.792 -13.702 -12.289 1.00 79.12 113 ASP A C 1
ATOM 924 O O . ASP A 1 113 ? 17.849 -14.837 -11.816 1.00 79.12 113 ASP A O 1
ATOM 928 N N . ASP A 1 114 ? 18.862 -12.905 -12.319 1.00 81.31 114 ASP A N 1
ATOM 929 C CA . ASP A 1 114 ? 20.152 -13.201 -11.696 1.00 81.31 114 ASP A CA 1
ATOM 930 C C . ASP A 1 114 ? 20.174 -12.930 -10.182 1.00 81.31 114 ASP A C 1
ATOM 932 O O . ASP A 1 114 ? 21.197 -13.161 -9.533 1.00 81.31 114 ASP A O 1
ATOM 936 N N . GLY A 1 115 ? 19.058 -12.464 -9.615 1.00 76.69 115 GLY A N 1
ATOM 937 C CA . GLY A 1 115 ? 18.947 -12.103 -8.208 1.00 76.69 115 GLY A CA 1
ATOM 938 C C . GLY A 1 115 ? 19.726 -10.839 -7.856 1.00 76.69 115 GLY A C 1
ATOM 939 O O . GLY A 1 115 ? 20.032 -10.636 -6.684 1.00 76.69 115 GLY A O 1
ATOM 940 N N . ALA A 1 116 ? 20.076 -9.999 -8.837 1.00 81.38 116 ALA A N 1
ATOM 941 C CA . ALA A 1 116 ? 20.665 -8.692 -8.587 1.00 81.38 116 ALA A CA 1
ATOM 942 C C . ALA A 1 116 ? 19.582 -7.598 -8.597 1.00 81.38 116 ALA A C 1
ATOM 944 O O . ALA A 1 116 ? 18.696 -7.609 -9.464 1.00 81.38 116 ALA A O 1
ATOM 945 N N . PRO A 1 117 ? 19.649 -6.616 -7.678 1.00 77.88 117 PRO A N 1
ATOM 946 C CA . PRO A 1 117 ? 18.784 -5.453 -7.758 1.00 77.88 117 PRO A CA 1
ATOM 947 C C . PRO A 1 117 ? 19.160 -4.651 -9.003 1.00 77.88 117 PRO A C 1
ATOM 949 O O . PRO A 1 117 ? 20.332 -4.351 -9.246 1.00 77.88 117 PRO A O 1
ATOM 952 N N . SER A 1 118 ? 18.161 -4.285 -9.797 1.00 82.12 118 SER A N 1
ATOM 953 C CA . SER A 1 118 ? 18.351 -3.299 -10.853 1.00 82.12 118 SER A CA 1
ATOM 954 C C . SER A 1 118 ? 18.182 -1.889 -10.283 1.00 82.12 118 SER A C 1
ATOM 956 O O . SER A 1 118 ? 17.499 -1.678 -9.285 1.00 82.12 118 SER A O 1
ATOM 958 N N . GLU A 1 119 ? 18.740 -0.887 -10.961 1.00 82.00 119 GLU A N 1
ATOM 959 C CA . GLU A 1 119 ? 18.433 0.522 -10.663 1.00 82.00 119 GLU A CA 1
ATOM 960 C C . GLU A 1 119 ? 17.028 0.937 -11.152 1.00 82.00 119 GLU A C 1
ATOM 962 O O . GLU A 1 119 ? 16.622 2.091 -11.010 1.00 82.00 119 GLU A O 1
ATOM 967 N N . SER A 1 120 ? 16.273 0.014 -11.760 1.00 90.25 120 SER A N 1
ATOM 968 C CA . SER A 1 120 ? 14.934 0.286 -12.280 1.00 90.25 120 SER A CA 1
ATOM 969 C C . SER A 1 120 ? 13.885 0.125 -11.187 1.00 90.25 120 SER A C 1
ATOM 971 O O . SER A 1 120 ? 13.918 -0.816 -10.396 1.00 90.25 120 SER A O 1
ATOM 973 N N . THR A 1 121 ? 12.919 1.042 -11.166 1.00 93.56 121 THR A N 1
ATOM 974 C CA . THR A 1 121 ? 11.853 1.055 -10.162 1.00 93.56 121 THR A CA 1
ATOM 975 C C . THR A 1 121 ? 10.485 1.272 -10.792 1.00 93.56 121 THR A C 1
ATOM 977 O O . THR A 1 121 ? 10.350 1.947 -11.815 1.00 93.56 121 THR A O 1
ATOM 980 N N . ILE A 1 122 ? 9.454 0.732 -10.146 1.00 93.62 122 ILE A N 1
ATOM 981 C CA . ILE A 1 122 ? 8.060 1.113 -10.367 1.00 93.62 122 ILE A CA 1
ATOM 982 C C . ILE A 1 122 ? 7.656 2.019 -9.209 1.00 93.62 122 ILE A C 1
ATOM 984 O O . ILE A 1 122 ? 7.791 1.638 -8.053 1.00 93.62 122 ILE A O 1
ATOM 988 N N . ASN A 1 123 ? 7.150 3.213 -9.507 1.00 94.69 123 ASN A N 1
ATOM 989 C CA . ASN A 1 123 ? 6.678 4.143 -8.484 1.00 94.69 123 ASN A CA 1
ATOM 990 C C . ASN A 1 123 ? 5.155 4.215 -8.554 1.00 94.69 123 ASN A C 1
ATOM 992 O O . ASN A 1 123 ? 4.596 4.663 -9.555 1.00 94.69 123 ASN A O 1
ATOM 996 N N . LEU A 1 124 ? 4.498 3.756 -7.495 1.00 95.44 124 LEU A N 1
ATOM 997 C CA . LEU A 1 124 ? 3.051 3.784 -7.336 1.00 95.44 124 LEU A CA 1
ATOM 998 C C . LEU A 1 124 ? 2.665 4.978 -6.467 1.00 95.44 124 LEU A C 1
ATOM 1000 O O . LEU A 1 124 ? 3.267 5.229 -5.422 1.00 95.44 124 LEU A O 1
ATOM 1004 N N . SER A 1 125 ? 1.659 5.713 -6.921 1.00 94.31 125 SER A N 1
ATOM 1005 C CA . SER A 1 125 ? 1.113 6.880 -6.238 1.00 94.31 125 SER A CA 1
ATOM 1006 C C . SER A 1 125 ? -0.198 6.487 -5.578 1.00 94.31 125 SER A C 1
ATOM 1008 O O . SER A 1 125 ? -1.156 6.164 -6.269 1.00 94.31 125 SER A O 1
ATOM 1010 N N . LEU A 1 126 ? -0.245 6.486 -4.248 1.00 95.19 126 LEU A N 1
ATOM 1011 C CA . LEU A 1 126 ? -1.467 6.199 -3.500 1.00 95.19 126 LEU A CA 1
ATOM 1012 C C . LEU A 1 126 ? -2.010 7.508 -2.932 1.00 95.19 126 LEU A C 1
ATOM 1014 O O . LEU A 1 126 ? -1.314 8.227 -2.210 1.00 95.19 126 LEU A O 1
ATOM 1018 N N . TYR A 1 127 ? -3.259 7.817 -3.260 1.00 93.31 127 TYR A N 1
ATOM 1019 C CA . TYR A 1 127 ? -3.965 8.964 -2.694 1.00 93.31 127 TYR A CA 1
ATOM 1020 C C . TYR A 1 127 ? -4.732 8.550 -1.439 1.00 93.31 127 TYR A C 1
ATOM 1022 O O . TYR A 1 127 ? -4.794 7.371 -1.093 1.00 93.31 127 TYR A O 1
ATOM 1030 N N . ARG A 1 128 ? -5.333 9.523 -0.745 1.00 94.38 128 ARG A N 1
ATOM 1031 C CA . ARG A 1 128 ? -6.063 9.307 0.515 1.00 94.38 128 ARG A CA 1
ATOM 1032 C C . ARG A 1 128 ? -6.948 8.053 0.521 1.00 94.38 128 ARG A C 1
ATOM 1034 O O . ARG A 1 128 ? -6.870 7.288 1.474 1.00 94.38 128 ARG A O 1
ATOM 1041 N N . GLU A 1 129 ? -7.771 7.841 -0.504 1.00 94.62 129 GLU A N 1
ATOM 1042 C CA . GLU A 1 129 ? -8.677 6.684 -0.548 1.00 94.62 129 GLU A CA 1
ATOM 1043 C C . GLU A 1 129 ? -7.908 5.352 -0.605 1.00 94.62 129 GLU A C 1
ATOM 1045 O O . GLU A 1 129 ? -8.213 4.424 0.143 1.00 94.62 129 GLU A O 1
ATOM 1050 N N . ASP A 1 130 ? -6.867 5.272 -1.433 1.00 96.38 130 ASP A N 1
ATOM 1051 C CA . ASP A 1 130 ? -6.015 4.085 -1.548 1.00 96.38 130 ASP A CA 1
ATOM 1052 C C . ASP A 1 130 ? -5.247 3.817 -0.250 1.00 96.38 130 ASP A C 1
ATOM 1054 O O . ASP A 1 130 ? -5.140 2.676 0.199 1.00 96.38 130 ASP A O 1
ATOM 1058 N N . MET A 1 131 ? -4.754 4.880 0.390 1.00 96.94 131 MET A N 1
ATOM 1059 C CA . MET A 1 131 ? -4.083 4.821 1.688 1.00 96.94 131 MET A CA 1
ATOM 1060 C C . MET A 1 131 ? -5.023 4.324 2.793 1.00 96.94 131 MET A C 1
ATOM 1062 O O . MET A 1 131 ? -4.611 3.530 3.637 1.00 96.94 131 MET A O 1
ATOM 1066 N N . GLU A 1 132 ? -6.287 4.754 2.798 1.00 97.75 132 GLU A N 1
ATOM 1067 C CA . GLU A 1 132 ? -7.304 4.284 3.748 1.00 97.75 132 GLU A CA 1
ATOM 1068 C C . GLU A 1 132 ? -7.618 2.794 3.550 1.00 97.75 132 GLU A C 1
ATOM 1070 O O . GLU A 1 132 ? -7.771 2.059 4.533 1.00 97.75 132 GLU A O 1
ATOM 1075 N N . LYS A 1 133 ? -7.657 2.334 2.293 1.00 98.06 133 LYS A N 1
ATOM 1076 C CA . LYS A 1 133 ? -7.829 0.918 1.944 1.00 98.06 133 LYS A CA 1
ATOM 1077 C C . LYS A 1 133 ? -6.628 0.082 2.380 1.00 98.06 133 LYS A C 1
ATOM 1079 O O . LYS A 1 133 ? -6.812 -0.946 3.034 1.00 98.06 133 LYS A O 1
ATOM 1084 N N . LEU A 1 134 ? -5.411 0.551 2.095 1.00 98.19 134 LEU A N 1
ATOM 1085 C CA . LEU A 1 134 ? -4.177 -0.102 2.529 1.00 98.19 134 LEU A CA 1
ATOM 1086 C C . LEU A 1 134 ? -4.108 -0.182 4.058 1.00 98.19 134 LEU A C 1
ATOM 1088 O O . LEU A 1 134 ? -3.834 -1.246 4.601 1.00 98.19 134 LEU A O 1
ATOM 1092 N N . LEU A 1 135 ? -4.440 0.899 4.768 1.00 98.44 135 LEU A N 1
ATOM 1093 C CA . LEU A 1 135 ? -4.481 0.914 6.231 1.00 98.44 135 LEU A CA 1
ATOM 1094 C C . LEU A 1 135 ? -5.460 -0.131 6.791 1.00 98.44 135 LEU A C 1
ATOM 1096 O O . LEU A 1 135 ? -5.127 -0.866 7.721 1.00 98.44 135 LEU A O 1
ATOM 1100 N N . ALA A 1 136 ? -6.670 -0.212 6.229 1.00 98.44 136 ALA A N 1
ATOM 1101 C CA . ALA A 1 136 ? -7.649 -1.217 6.636 1.00 98.44 136 ALA A CA 1
ATOM 1102 C C . ALA A 1 136 ? -7.148 -2.647 6.377 1.00 98.44 136 ALA A C 1
ATOM 1104 O O . ALA A 1 136 ? -7.348 -3.520 7.224 1.00 98.44 136 ALA A O 1
ATOM 1105 N N . TYR A 1 137 ? -6.464 -2.867 5.252 1.00 98.31 137 TYR A N 1
ATOM 1106 C CA . TYR A 1 137 ? -5.837 -4.144 4.935 1.00 98.31 137 TYR A CA 1
ATOM 1107 C C . TYR A 1 137 ? -4.724 -4.515 5.923 1.00 98.31 137 TYR A C 1
ATOM 1109 O O . TYR A 1 137 ? -4.723 -5.634 6.429 1.00 98.31 137 TYR A O 1
ATOM 1117 N N . LEU A 1 138 ? -3.807 -3.597 6.244 1.00 97.88 138 LEU A N 1
ATOM 1118 C CA . LEU A 1 138 ? -2.711 -3.871 7.1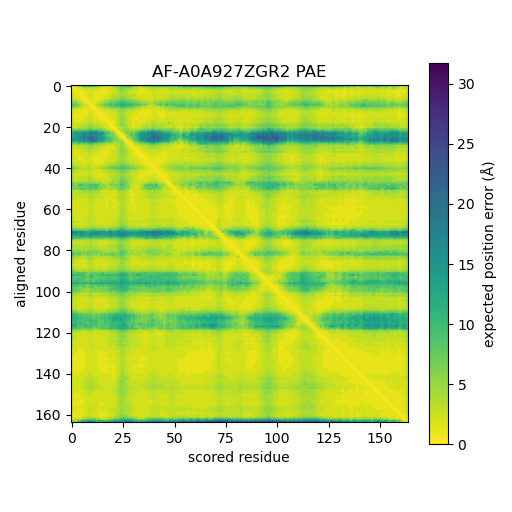81 1.00 97.88 138 LEU A CA 1
ATOM 1119 C C 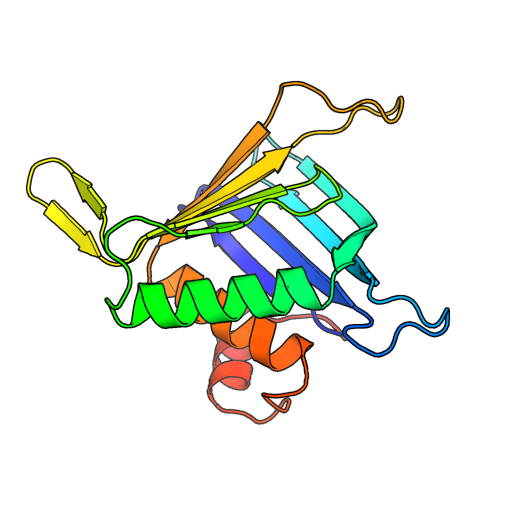. LEU A 1 138 ? -3.251 -4.250 8.565 1.00 97.88 138 LEU A C 1
ATOM 1121 O O . LEU A 1 138 ? -2.837 -5.262 9.126 1.00 97.88 138 LEU A O 1
ATOM 1125 N N . LYS A 1 139 ? -4.255 -3.525 9.075 1.00 97.88 139 LYS A N 1
ATOM 1126 C CA . LYS A 1 139 ? -4.922 -3.874 10.342 1.00 97.88 139 LYS A CA 1
ATOM 1127 C C . LYS A 1 139 ? -5.589 -5.252 10.304 1.00 97.88 139 LYS A C 1
ATOM 1129 O O . LYS A 1 139 ? -5.568 -5.972 11.301 1.00 97.88 139 LYS A O 1
ATOM 1134 N N . TYR A 1 140 ? -6.158 -5.645 9.165 1.00 97.06 140 TYR A N 1
ATOM 1135 C CA . TYR A 1 140 ? -6.664 -7.005 8.966 1.00 97.06 140 TYR A CA 1
ATOM 1136 C C . TYR A 1 140 ? -5.532 -8.043 8.968 1.00 97.06 140 TYR A C 1
ATOM 1138 O O . TYR A 1 140 ? -5.609 -9.027 9.700 1.00 97.06 140 TYR A O 1
ATOM 1146 N N . ALA A 1 141 ? -4.453 -7.805 8.218 1.00 95.12 141 ALA A N 1
ATOM 1147 C CA . ALA A 1 141 ? -3.315 -8.720 8.119 1.00 95.12 141 ALA A CA 1
ATOM 1148 C C . ALA A 1 141 ? -2.623 -8.956 9.475 1.00 95.12 141 ALA A C 1
ATOM 1150 O O . ALA A 1 141 ? -2.169 -10.064 9.756 1.00 95.12 141 ALA A O 1
ATOM 1151 N N . LYS A 1 142 ? -2.608 -7.940 10.344 1.00 94.44 142 LYS A N 1
ATOM 1152 C CA . LYS A 1 142 ? -2.112 -8.023 11.727 1.00 94.44 142 LYS A CA 1
ATOM 1153 C C . LYS A 1 142 ? -3.071 -8.726 12.697 1.00 94.44 142 LYS A C 1
ATOM 1155 O O . LYS A 1 142 ? -2.708 -8.969 13.845 1.00 94.44 142 LYS A O 1
ATOM 1160 N N . GLY A 1 143 ? -4.298 -9.025 12.269 1.00 94.31 143 GLY A N 1
ATOM 1161 C CA . GLY A 1 143 ? -5.347 -9.610 13.106 1.00 94.31 143 GLY A CA 1
ATOM 1162 C C . GLY A 1 143 ? -6.068 -8.618 14.024 1.00 94.31 143 GLY A C 1
ATOM 1163 O O . GLY A 1 143 ? -6.828 -9.043 14.891 1.00 94.31 143 GLY A O 1
ATOM 1164 N N . GLU A 1 144 ? -5.863 -7.309 13.852 1.00 96.19 144 GLU A N 1
ATOM 1165 C CA . GLU A 1 144 ? -6.560 -6.272 14.627 1.00 96.19 144 GLU A CA 1
ATOM 1166 C C . GLU A 1 144 ? -7.992 -6.060 14.137 1.00 96.19 144 GLU A C 1
ATOM 1168 O O . GLU A 1 144 ? -8.900 -5.809 14.931 1.00 96.19 144 GLU A O 1
ATOM 1173 N N . TYR A 1 145 ? -8.201 -6.168 12.823 1.00 97.25 145 TYR A N 1
ATOM 1174 C CA . TYR A 1 145 ? -9.528 -6.183 12.223 1.00 97.25 145 TYR A CA 1
ATOM 1175 C C . TYR A 1 145 ? -9.936 -7.623 11.900 1.00 97.25 145 TYR A C 1
ATOM 1177 O O . TYR A 1 145 ? -9.327 -8.236 11.023 1.00 97.25 145 TYR A O 1
ATOM 1185 N N . PRO A 1 146 ? -10.963 -8.181 12.572 1.00 96.38 146 PRO A N 1
ATOM 1186 C CA . PRO A 1 146 ? -11.523 -9.467 12.176 1.00 96.38 146 PRO A CA 1
ATOM 1187 C C . PRO A 1 146 ? -12.212 -9.364 10.809 1.00 96.38 146 PRO A C 1
ATOM 1189 O O . PRO A 1 146 ? -12.501 -8.272 10.317 1.00 96.38 146 PRO A O 1
ATOM 1192 N N . MET A 1 147 ? -12.504 -10.515 10.199 1.00 95.38 147 MET A N 1
ATOM 1193 C CA . MET A 1 147 ? -13.117 -10.582 8.867 1.00 95.38 147 MET A CA 1
ATOM 1194 C C . MET A 1 147 ? -14.431 -9.793 8.778 1.00 95.38 147 MET A C 1
ATOM 1196 O O . MET A 1 147 ? -14.677 -9.117 7.786 1.00 95.38 147 MET A O 1
ATOM 1200 N N . ASP A 1 148 ? -15.264 -9.846 9.815 1.00 96.75 148 ASP A N 1
ATOM 1201 C CA . ASP A 1 148 ? -16.567 -9.176 9.894 1.00 96.75 148 ASP A CA 1
ATOM 1202 C C . ASP A 1 148 ? -16.479 -7.676 10.232 1.00 96.75 148 ASP A C 1
ATOM 1204 O O . ASP A 1 148 ? -17.503 -6.993 10.310 1.00 96.75 148 ASP A O 1
ATOM 1208 N N . HIS A 1 149 ? -15.273 -7.127 10.401 1.00 98.31 149 HIS A N 1
ATOM 1209 C CA . HIS A 1 149 ? -15.090 -5.707 10.663 1.00 98.31 149 HIS A CA 1
ATOM 1210 C C . HIS A 1 149 ? -15.604 -4.863 9.476 1.00 98.31 149 HIS A C 1
ATOM 1212 O O . HIS A 1 149 ? -15.241 -5.147 8.331 1.00 98.31 149 HIS A O 1
ATOM 1218 N N . PRO A 1 150 ? -16.362 -3.765 9.696 1.00 98.25 150 PRO A N 1
ATOM 1219 C CA . PRO A 1 150 ? -16.992 -3.006 8.608 1.00 98.25 150 PRO A CA 1
ATOM 1220 C C . PRO A 1 150 ? -16.023 -2.510 7.529 1.00 98.25 150 PRO A C 1
ATOM 1222 O O . PRO A 1 150 ? -16.350 -2.514 6.347 1.00 98.25 150 PRO A O 1
ATOM 1225 N N . LYS A 1 151 ? -14.804 -2.110 7.917 1.00 97.81 151 LYS A N 1
ATOM 1226 C CA . LYS A 1 151 ? -13.776 -1.693 6.949 1.00 97.81 151 LYS A CA 1
ATOM 1227 C C . LYS A 1 151 ? -13.255 -2.856 6.098 1.00 97.81 151 LYS A C 1
ATOM 1229 O O . LYS A 1 151 ? -12.907 -2.629 4.952 1.00 97.81 151 LYS A O 1
ATOM 1234 N N . VAL A 1 152 ? -13.207 -4.072 6.643 1.00 97.94 152 VAL A N 1
ATOM 1235 C CA . VAL A 1 152 ? -12.769 -5.273 5.914 1.00 97.94 152 VAL A CA 1
ATOM 1236 C C . VAL A 1 152 ? -13.864 -5.729 4.960 1.00 97.94 152 VAL A C 1
ATOM 1238 O O . VAL A 1 152 ? -13.591 -5.957 3.788 1.00 97.94 152 VAL A O 1
ATOM 1241 N N . GLN A 1 153 ? -15.115 -5.758 5.426 1.00 98.19 153 GLN A N 1
ATOM 1242 C CA . GLN A 1 153 ? -16.272 -6.045 4.575 1.00 98.19 153 GLN A CA 1
ATOM 1243 C C . GLN A 1 153 ? -16.361 -5.069 3.399 1.00 98.19 153 GLN A C 1
ATOM 1245 O O . GLN A 1 153 ? -16.516 -5.508 2.266 1.00 98.19 153 GLN A O 1
ATOM 1250 N N . LYS A 1 154 ? -16.133 -3.771 3.638 1.00 98.06 154 LYS A N 1
ATOM 1251 C CA . LYS A 1 154 ? -16.066 -2.774 2.564 1.00 98.06 154 LYS A CA 1
ATOM 1252 C C . LYS A 1 154 ? -14.989 -3.104 1.520 1.00 98.06 154 LYS A C 1
ATOM 1254 O O . LYS A 1 154 ? -15.265 -3.016 0.331 1.00 98.06 154 LYS A O 1
ATOM 1259 N N . LEU A 1 155 ? -13.787 -3.520 1.937 1.00 98.00 155 LEU A N 1
ATOM 1260 C CA . LEU A 1 155 ? -12.742 -3.931 0.989 1.00 98.00 155 LEU A CA 1
ATOM 1261 C C . LEU A 1 155 ? -13.170 -5.137 0.142 1.00 98.00 155 LEU A C 1
ATOM 1263 O O . LEU A 1 155 ? -12.830 -5.197 -1.033 1.00 98.00 155 LEU A O 1
ATOM 1267 N N . ILE A 1 156 ? -13.899 -6.093 0.721 1.00 97.50 156 ILE A N 1
ATOM 1268 C CA . ILE A 1 156 ? -14.412 -7.266 -0.003 1.00 97.50 156 ILE A CA 1
ATOM 1269 C C . ILE A 1 156 ? -15.499 -6.845 -1.000 1.00 97.50 156 ILE A C 1
ATOM 1271 O O . ILE A 1 156 ? -15.466 -7.252 -2.158 1.00 97.50 156 ILE A O 1
ATOM 1275 N N . GLU A 1 157 ? -16.444 -6.008 -0.567 1.00 97.50 157 GLU A N 1
ATOM 1276 C CA . GLU A 1 157 ? -17.524 -5.472 -1.406 1.00 97.50 157 GLU A CA 1
ATOM 1277 C C . GLU A 1 157 ? -16.989 -4.671 -2.605 1.00 97.50 157 GLU A C 1
ATOM 1279 O O . GLU A 1 157 ? -17.569 -4.722 -3.689 1.00 97.50 157 GLU A O 1
ATOM 1284 N N . GLU A 1 158 ? -15.872 -3.964 -2.419 1.00 96.69 158 GLU A N 1
ATOM 1285 C CA . GLU A 1 158 ? -15.201 -3.157 -3.446 1.00 96.69 158 GLU A CA 1
ATOM 1286 C C . GLU A 1 158 ? -14.167 -3.946 -4.281 1.00 96.69 158 GLU A C 1
ATOM 1288 O O . GLU A 1 158 ? -13.465 -3.350 -5.098 1.00 96.69 158 GLU A O 1
ATOM 1293 N N . ASP A 1 159 ? -14.062 -5.273 -4.112 1.00 96.31 159 ASP A N 1
ATOM 1294 C CA . ASP A 1 159 ? -13.064 -6.137 -4.779 1.00 96.31 159 ASP A CA 1
ATOM 1295 C C . ASP A 1 159 ? -11.600 -5.711 -4.510 1.00 96.31 159 ASP A C 1
ATOM 1297 O O . ASP A 1 159 ? -10.686 -5.967 -5.295 1.00 96.31 159 ASP A O 1
ATOM 1301 N N . ASN A 1 160 ? -11.352 -5.053 -3.374 1.00 97.56 160 ASN A N 1
ATOM 1302 C CA . ASN A 1 160 ? -10.020 -4.679 -2.894 1.00 97.56 160 ASN A CA 1
ATOM 1303 C C . ASN A 1 160 ? -9.399 -5.729 -1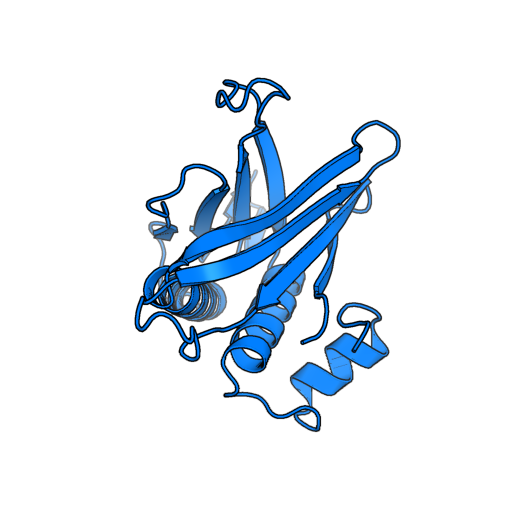.958 1.00 97.56 160 ASN A C 1
ATOM 1305 O O . ASN A 1 160 ? -8.214 -5.632 -1.640 1.00 97.56 160 ASN A O 1
ATOM 1309 N N . LEU A 1 161 ? -10.163 -6.733 -1.518 1.00 97.62 161 LEU A N 1
ATOM 1310 C CA . LEU A 1 161 ? -9.682 -7.857 -0.713 1.00 97.62 161 LEU A CA 1
ATOM 1311 C C . LEU A 1 161 ? -10.266 -9.172 -1.242 1.00 97.62 161 LEU A C 1
ATOM 1313 O O . LEU A 1 161 ? -11.484 -9.323 -1.295 1.00 97.62 161 LEU A O 1
ATOM 1317 N N . TYR A 1 162 ? -9.412 -10.122 -1.632 1.00 96.19 162 TYR A N 1
ATOM 1318 C CA . TYR A 1 162 ? -9.846 -11.344 -2.321 1.00 96.19 162 TYR A CA 1
ATOM 1319 C C . TYR A 1 162 ? -8.951 -12.567 -2.038 1.00 96.19 162 TYR A C 1
ATOM 1321 O O . TYR A 1 162 ? -7.808 -12.444 -1.597 1.00 96.19 162 TYR A O 1
ATOM 1329 N N . GLY A 1 163 ? -9.463 -13.763 -2.349 1.00 86.75 163 GLY A N 1
ATOM 1330 C CA . GLY A 1 163 ? -8.782 -15.048 -2.113 1.00 86.75 163 GLY A CA 1
ATOM 1331 C C . GLY A 1 163 ? -8.822 -15.498 -0.646 1.00 86.75 163 GLY A C 1
ATOM 1332 O O . GLY A 1 163 ? -9.148 -14.694 0.213 1.00 86.75 163 GLY A O 1
ATOM 1333 N N . ASP A 1 164 ? -8.488 -16.763 -0.369 1.00 60.84 164 ASP A N 1
ATOM 1334 C CA . ASP A 1 164 ? -8.520 -17.384 0.974 1.00 60.84 164 ASP A CA 1
ATOM 1335 C C . ASP A 1 164 ? -7.110 -17.710 1.511 1.00 60.84 164 ASP A C 1
ATOM 1337 O O . ASP A 1 164 ? -6.290 -18.284 0.756 1.00 60.84 164 ASP A O 1
#

Solvent-accessible surface area (backbone atoms only — not comparable to full-atom values): 8923 Å² total; per-residue (Å²): 105,49,36,39,40,45,70,42,88,83,62,32,42,40,38,40,31,67,36,50,56,90,58,35,89,86,76,54,61,48,17,36,30,34,40,33,43,36,43,100,88,42,85,47,75,47,74,81,37,76,46,40,39,45,66,50,56,52,50,50,43,53,41,46,54,34,12,74,72,59,73,30,86,86,49,47,79,46,75,46,91,42,79,49,45,38,38,39,33,22,20,62,39,73,58,94,90,42,76,68,39,22,36,31,44,40,37,35,44,42,64,45,98,84,74,44,79,47,96,49,68,50,79,45,66,36,43,50,71,55,47,52,51,49,46,44,48,54,37,34,59,68,63,75,38,52,76,86,34,70,67,45,44,49,31,42,77,69,66,28,37,45,77,106

Foldseek 3Di:
DWWFWDCFPVFKIKIKDWACQVNPPVPFQFTFMWIFIDGPPDTDIDGRDSAAGSVLLVVLLVLLVCLLVLNAAPWDWRCGPHRQKIKTKHQWDADPNDIQGIKMWIKGFDADPVRHTDPDIDITIAGSVNSLLVSLVSCVNNVVADCPRPSNVVCVVVVRIDDD

Nearest PDB structures (foldseek):
  8qh3-assembly1_A  TM=5.286E-01  e=1.347E+00  Hantaan virus 76-118
  8p1l-assembly1_A  TM=4.784E-01  e=7.476E-01  Orthohantavirus hantanense
  8p1m-assembly1_A  TM=4.178E-01  e=4.668E-01  Orthohantavirus hantanense
  8qhd-assembly1_F  TM=4.459E-01  e=1.607E+00  Hantaan virus 76-118
  8qgu-assembly1_B  TM=4.459E-01  e=1.607E+00  Hantaan virus 76-118

pLDDT: mean 91.0, std 7.8, range [60.03, 98.44]

Secondary structure (DSSP, 8-state):
-PEEEEEETTTEEEEEEEESTTT-TTSS-EEEEEEEEE-SS-EEEEEEEEEEEHHHHHHHHHHHHHHHTT--SS-EEE--SSTTEEEEEES--EETTEE--SEEEEEEEEEPTTSPEEEEEEEEEEEHHHHHHHHHHHHHHTTSS-TTSHHHHHHHHTTSEE--

Mean predicted aligned error: 4.41 Å